Protein AF-A0A7U9N7K0-F1 (afdb_monomer_lite)

Structure (mmCIF, N/CA/C/O backbone):
data_AF-A0A7U9N7K0-F1
#
_entry.id   AF-A0A7U9N7K0-F1
#
loop_
_atom_site.group_PDB
_atom_site.id
_atom_site.type_symbol
_atom_site.label_atom_id
_atom_site.label_alt_id
_atom_site.label_comp_id
_atom_site.label_asym_id
_atom_site.label_entity_id
_atom_site.label_seq_id
_atom_site.pdbx_PDB_ins_code
_atom_site.Cartn_x
_atom_site.Cartn_y
_atom_site.Cartn_z
_atom_site.occupancy
_atom_site.B_iso_or_equiv
_atom_site.auth_seq_id
_atom_site.auth_comp_id
_atom_site.auth_asym_id
_atom_site.auth_atom_id
_atom_site.pdbx_PDB_model_num
ATOM 1 N N . MET A 1 1 ? 28.838 -0.579 -29.257 1.00 39.06 1 MET A N 1
ATOM 2 C CA . MET A 1 1 ? 28.900 -0.980 -27.836 1.00 39.06 1 MET A CA 1
ATOM 3 C C . MET A 1 1 ? 28.343 0.176 -27.035 1.00 39.06 1 MET A C 1
ATOM 5 O O . MET A 1 1 ? 28.852 1.274 -27.176 1.00 39.06 1 MET A O 1
ATOM 9 N N . SER A 1 2 ? 27.221 -0.037 -26.349 1.00 43.69 2 SER A N 1
ATOM 10 C CA . SER A 1 2 ? 26.590 0.980 -25.502 1.00 43.69 2 SER A CA 1
ATOM 11 C C . SER A 1 2 ? 27.450 1.181 -24.252 1.00 43.69 2 SER A C 1
ATOM 13 O O . SER A 1 2 ? 27.851 0.195 -23.630 1.00 43.69 2 SER A O 1
ATOM 15 N N . ASP A 1 3 ? 27.753 2.436 -23.921 1.00 53.91 3 ASP A N 1
ATOM 16 C CA . ASP A 1 3 ? 28.487 2.846 -22.720 1.00 53.91 3 ASP A CA 1
ATOM 17 C C . ASP A 1 3 ? 27.655 2.568 -21.457 1.00 53.91 3 ASP A C 1
ATOM 19 O O . ASP A 1 3 ? 27.047 3.459 -20.862 1.00 53.91 3 ASP A O 1
ATOM 23 N N . TYR A 1 4 ? 27.594 1.302 -21.044 1.00 55.34 4 TYR A N 1
ATOM 24 C CA . TYR A 1 4 ? 26.957 0.905 -19.795 1.00 55.34 4 TYR A CA 1
ATOM 25 C C . TYR A 1 4 ? 27.799 1.389 -18.608 1.00 55.34 4 TYR A C 1
ATOM 27 O O . TYR A 1 4 ? 28.885 0.870 -18.335 1.00 55.34 4 TYR A O 1
ATOM 35 N N . LYS A 1 5 ? 27.296 2.393 -17.884 1.00 57.00 5 LYS A N 1
ATOM 36 C CA . LYS A 1 5 ? 27.887 2.867 -16.630 1.00 57.00 5 LYS A CA 1
ATOM 37 C C . LYS A 1 5 ? 27.145 2.206 -15.459 1.00 57.00 5 LYS A C 1
ATOM 39 O O . LYS A 1 5 ? 25.981 2.539 -15.243 1.00 57.00 5 LYS A O 1
ATOM 44 N N . PRO A 1 6 ? 27.778 1.283 -14.712 1.00 53.66 6 PRO A N 1
ATOM 45 C CA . PRO A 1 6 ? 27.116 0.596 -13.609 1.00 53.66 6 PRO A CA 1
ATOM 46 C C . PRO A 1 6 ? 26.702 1.598 -12.520 1.00 53.66 6 PRO A C 1
ATOM 48 O O . PRO A 1 6 ? 27.487 2.509 -12.218 1.00 53.66 6 PRO A O 1
ATOM 51 N N . PRO A 1 7 ? 25.507 1.444 -11.922 1.00 61.06 7 PRO A N 1
ATOM 52 C CA . PRO A 1 7 ? 25.084 2.264 -10.795 1.00 61.06 7 PRO A CA 1
ATOM 53 C C . PRO A 1 7 ? 26.052 2.138 -9.614 1.00 61.06 7 PRO A C 1
ATOM 55 O O . PRO A 1 7 ? 26.749 1.130 -9.453 1.00 61.06 7 PRO A O 1
ATOM 58 N N . ILE A 1 8 ? 26.106 3.186 -8.795 1.00 62.34 8 ILE A N 1
ATOM 59 C CA . ILE A 1 8 ? 26.990 3.264 -7.633 1.00 62.34 8 ILE A CA 1
ATOM 60 C C . ILE A 1 8 ? 26.124 3.202 -6.374 1.00 62.34 8 ILE A C 1
ATOM 62 O O . ILE A 1 8 ? 25.282 4.073 -6.172 1.00 62.34 8 ILE A O 1
ATOM 66 N N . LEU A 1 9 ? 26.354 2.190 -5.539 1.00 60.84 9 LEU A N 1
ATOM 67 C CA . LEU A 1 9 ? 25.794 2.054 -4.192 1.00 60.84 9 LEU A CA 1
ATOM 68 C C . LEU A 1 9 ? 26.948 2.127 -3.191 1.00 60.84 9 LEU A C 1
ATOM 70 O O . LEU A 1 9 ? 27.932 1.408 -3.359 1.00 60.84 9 LEU A O 1
ATOM 74 N N . ASP A 1 10 ? 26.879 3.024 -2.202 1.00 60.94 10 ASP A N 1
ATOM 75 C CA . ASP A 1 10 ? 27.956 3.258 -1.218 1.00 60.94 10 ASP A CA 1
ATOM 76 C C . ASP A 1 10 ? 29.357 3.415 -1.839 1.00 60.94 10 ASP A C 1
ATOM 78 O O . ASP A 1 10 ? 30.358 2.861 -1.381 1.00 60.94 10 ASP A O 1
ATOM 82 N N . GLY A 1 11 ? 29.446 4.139 -2.958 1.00 62.50 11 GLY A N 1
ATOM 83 C CA . GLY A 1 11 ? 30.714 4.355 -3.665 1.00 62.50 11 GLY A CA 1
ATOM 84 C C . GLY A 1 11 ? 31.255 3.128 -4.416 1.00 62.50 11 GLY A C 1
ATOM 85 O O . GLY A 1 11 ? 32.292 3.230 -5.073 1.00 62.50 11 GLY A O 1
ATOM 86 N N . LYS A 1 12 ? 30.561 1.982 -4.383 1.00 67.44 12 LYS A N 1
ATOM 87 C CA . LYS A 1 12 ? 30.935 0.752 -5.093 1.00 67.44 12 LYS A CA 1
ATOM 88 C C . LYS A 1 12 ? 30.087 0.566 -6.347 1.00 67.44 12 LYS A C 1
ATOM 90 O O . LYS A 1 12 ? 28.884 0.811 -6.351 1.00 67.44 12 LYS A O 1
ATOM 95 N N . ARG A 1 13 ? 30.727 0.115 -7.429 1.00 65.62 13 ARG A N 1
ATOM 96 C CA . ARG A 1 13 ? 30.029 -0.251 -8.669 1.00 65.62 13 ARG A CA 1
ATOM 97 C C . ARG A 1 13 ? 29.234 -1.526 -8.429 1.00 65.62 13 ARG A C 1
ATOM 99 O O . ARG A 1 13 ? 29.822 -2.536 -8.046 1.00 65.62 13 ARG A O 1
ATOM 106 N N . VAL A 1 14 ? 27.938 -1.481 -8.702 1.00 68.62 14 VAL A N 1
ATOM 107 C CA . VAL A 1 14 ? 27.066 -2.654 -8.644 1.00 68.62 14 VAL A CA 1
ATOM 108 C C . VAL A 1 14 ? 26.716 -3.075 -10.065 1.00 68.62 14 VAL A C 1
ATOM 110 O O . VAL A 1 14 ? 26.318 -2.261 -10.898 1.00 68.62 14 VAL A O 1
ATOM 113 N N . LEU A 1 15 ? 26.932 -4.355 -10.359 1.00 71.31 15 LEU A N 1
ATOM 114 C CA . LEU A 1 15 ? 26.483 -4.987 -11.594 1.00 71.31 15 LEU A CA 1
ATOM 115 C C . LEU A 1 15 ? 25.083 -5.548 -11.331 1.00 71.31 15 LEU A C 1
ATOM 117 O O . LEU A 1 15 ? 24.922 -6.371 -10.437 1.00 71.31 15 LEU A O 1
ATOM 121 N N . GLY A 1 16 ? 24.084 -5.086 -12.075 1.00 73.94 16 GLY A N 1
ATOM 122 C CA . GLY A 1 16 ? 22.689 -5.500 -11.920 1.00 73.94 16 GLY A CA 1
ATOM 123 C C . GLY A 1 16 ? 21.776 -4.667 -12.810 1.00 73.94 16 GLY A C 1
ATOM 124 O O . GLY A 1 16 ? 22.211 -3.649 -13.353 1.00 73.94 16 GLY A O 1
ATOM 125 N N . ASN A 1 17 ? 20.526 -5.094 -12.981 1.00 85.94 17 ASN A N 1
ATOM 126 C CA . ASN A 1 17 ? 19.545 -4.303 -13.714 1.00 85.94 17 ASN A CA 1
ATOM 127 C C . ASN A 1 17 ? 19.347 -2.951 -12.989 1.00 85.94 17 ASN A C 1
ATOM 129 O O . ASN A 1 17 ? 19.138 -2.942 -11.774 1.00 85.94 17 ASN A O 1
ATOM 133 N N . PRO A 1 18 ? 19.394 -1.799 -13.688 1.00 87.62 18 PRO A N 1
ATOM 134 C CA . PRO A 1 18 ? 19.161 -0.495 -13.068 1.00 87.62 18 PRO A CA 1
ATOM 135 C C . PRO A 1 18 ? 17.852 -0.397 -12.269 1.00 87.62 18 PRO A C 1
ATOM 137 O O . PRO A 1 18 ? 17.813 0.326 -11.275 1.00 87.62 18 PRO A O 1
ATOM 140 N N . ASN A 1 19 ? 16.803 -1.119 -12.677 1.00 86.06 19 ASN A N 1
ATOM 141 C CA . ASN A 1 19 ? 15.527 -1.145 -11.962 1.00 86.06 19 ASN A CA 1
ATOM 142 C C . ASN A 1 19 ? 15.602 -1.971 -10.672 1.00 86.06 19 ASN A C 1
ATOM 144 O O . ASN A 1 19 ? 15.109 -1.507 -9.655 1.00 86.06 19 ASN A O 1
ATOM 148 N N . GLU A 1 20 ? 16.279 -3.124 -10.673 1.00 86.00 20 GLU A N 1
ATOM 149 C CA . GLU A 1 20 ? 16.497 -3.928 -9.454 1.00 86.00 20 GLU A CA 1
ATOM 150 C C . GLU A 1 20 ? 17.323 -3.148 -8.424 1.00 86.00 20 GLU A C 1
ATOM 152 O O . GLU A 1 20 ? 17.020 -3.135 -7.235 1.00 86.00 20 GLU A O 1
ATOM 157 N N . ILE A 1 21 ? 18.354 -2.433 -8.886 1.00 88.06 21 ILE A N 1
ATOM 158 C CA . ILE A 1 21 ? 19.170 -1.579 -8.016 1.00 88.06 21 ILE A CA 1
ATOM 159 C C . ILE A 1 21 ? 18.317 -0.461 -7.405 1.00 88.06 21 ILE A C 1
ATOM 161 O O . ILE A 1 21 ? 18.444 -0.177 -6.214 1.00 88.06 21 ILE A O 1
ATOM 165 N N . ARG A 1 22 ? 17.434 0.156 -8.199 1.00 90.69 22 ARG A N 1
ATOM 166 C CA . ARG A 1 22 ? 16.510 1.187 -7.715 1.00 90.69 22 ARG A CA 1
ATOM 167 C C . ARG A 1 22 ? 15.469 0.623 -6.751 1.00 90.69 22 ARG A C 1
ATOM 169 O O . ARG A 1 22 ? 15.173 1.278 -5.764 1.00 90.69 22 ARG A O 1
ATOM 176 N N . GLU A 1 23 ? 14.951 -0.577 -6.989 1.00 89.44 23 GLU A N 1
ATOM 177 C CA . GLU A 1 23 ? 14.028 -1.245 -6.067 1.00 89.44 23 GLU A CA 1
ATOM 178 C C . GLU A 1 23 ? 14.664 -1.444 -4.688 1.00 89.44 23 GLU A C 1
ATOM 180 O O . GLU A 1 23 ? 14.060 -1.088 -3.679 1.00 89.44 23 GLU A O 1
ATOM 185 N N . VAL A 1 24 ? 15.918 -1.905 -4.639 1.00 90.06 24 VAL A N 1
ATOM 186 C CA . VAL A 1 24 ? 16.656 -2.057 -3.375 1.00 90.06 24 VAL A CA 1
ATOM 187 C C . VAL A 1 24 ? 16.894 -0.706 -2.689 1.00 90.06 24 VAL A C 1
ATOM 189 O O . VAL A 1 24 ? 16.733 -0.607 -1.473 1.00 90.06 24 VAL A O 1
ATOM 192 N N . GLN A 1 25 ? 17.251 0.341 -3.444 1.00 92.06 25 GLN A N 1
ATOM 193 C CA . GLN A 1 25 ? 17.417 1.700 -2.902 1.00 92.06 25 GLN A CA 1
ATOM 194 C C . GLN A 1 25 ? 16.114 2.232 -2.304 1.00 92.06 25 GLN A C 1
ATOM 196 O O . GLN A 1 25 ? 16.088 2.647 -1.148 1.00 92.06 25 GLN A O 1
ATOM 201 N N . ASN A 1 26 ? 15.027 2.165 -3.069 1.00 94.06 26 ASN A N 1
ATOM 202 C CA . ASN A 1 26 ? 13.717 2.629 -2.638 1.00 94.06 26 ASN A CA 1
ATOM 203 C C . ASN A 1 26 ? 13.226 1.852 -1.408 1.00 94.06 26 ASN A C 1
ATOM 205 O O . ASN A 1 26 ? 12.667 2.451 -0.490 1.00 94.06 26 ASN A O 1
ATOM 209 N N . ALA A 1 27 ? 13.460 0.534 -1.364 1.00 90.62 27 ALA A N 1
ATOM 210 C CA . ALA A 1 27 ? 13.143 -0.295 -0.207 1.00 90.62 27 ALA A CA 1
ATOM 211 C C . ALA A 1 27 ? 13.913 0.155 1.037 1.00 90.62 27 ALA A C 1
ATOM 213 O O . ALA A 1 27 ? 13.308 0.353 2.089 1.00 90.62 27 ALA A O 1
ATOM 214 N N . TYR A 1 28 ? 15.225 0.374 0.915 1.00 91.25 28 TYR A N 1
ATOM 215 C CA . TYR A 1 28 ? 16.050 0.887 2.008 1.00 91.25 28 TYR A CA 1
ATOM 216 C C . TYR A 1 28 ? 15.531 2.236 2.532 1.00 91.25 28 TYR A C 1
ATOM 218 O O . TYR A 1 28 ? 15.327 2.398 3.734 1.00 91.25 28 TYR A O 1
ATOM 226 N N . GLU A 1 29 ? 15.239 3.183 1.638 1.00 92.06 29 GLU A N 1
ATOM 227 C CA . GLU A 1 29 ? 14.700 4.496 2.014 1.00 92.06 29 GLU A CA 1
ATOM 228 C C . GLU A 1 29 ? 13.323 4.395 2.691 1.00 92.06 29 GLU A C 1
ATOM 230 O O . GLU A 1 29 ? 13.042 5.113 3.654 1.00 92.06 29 GLU A O 1
ATOM 235 N N . ALA A 1 30 ? 12.460 3.487 2.230 1.00 90.06 30 ALA A N 1
ATOM 236 C CA . ALA A 1 30 ? 11.160 3.258 2.852 1.00 90.06 30 ALA A CA 1
ATOM 237 C C . ALA A 1 30 ? 11.273 2.651 4.255 1.00 90.06 30 ALA A C 1
ATOM 239 O O . ALA A 1 30 ? 10.500 3.025 5.140 1.00 90.06 30 ALA A O 1
ATOM 240 N N . TYR A 1 31 ? 12.251 1.771 4.490 1.00 88.12 31 TYR A N 1
ATOM 241 C CA . TYR A 1 31 ? 12.530 1.231 5.821 1.00 88.12 31 TYR A CA 1
ATOM 242 C C . TYR A 1 31 ? 12.973 2.303 6.813 1.00 88.12 31 TYR A C 1
ATOM 244 O O . TYR A 1 31 ? 12.487 2.319 7.944 1.00 88.12 31 TYR A O 1
ATOM 252 N N . GLU A 1 32 ? 13.827 3.230 6.382 1.00 92.25 32 GLU A N 1
ATOM 253 C CA . GLU A 1 32 ? 14.252 4.366 7.209 1.00 92.25 32 GLU A CA 1
ATOM 254 C C . GLU A 1 32 ? 13.071 5.284 7.571 1.00 92.25 32 GLU A C 1
ATOM 256 O O . GLU A 1 32 ? 13.007 5.844 8.670 1.00 92.25 32 GLU A O 1
ATOM 261 N N . LEU A 1 33 ? 12.090 5.408 6.671 1.00 90.56 33 LEU A N 1
ATOM 262 C CA . LEU A 1 33 ? 10.878 6.189 6.908 1.00 90.56 33 LEU A CA 1
ATOM 263 C C . LEU A 1 33 ? 9.853 5.458 7.793 1.00 90.56 33 LEU A C 1
ATOM 265 O O . LEU A 1 33 ? 9.039 6.117 8.435 1.00 90.56 33 LEU A O 1
ATOM 269 N N . MET A 1 34 ? 9.889 4.123 7.864 1.00 88.94 34 MET A N 1
ATOM 270 C CA . MET A 1 34 ? 8.845 3.284 8.473 1.00 88.94 34 MET A CA 1
ATOM 271 C C . MET A 1 34 ? 8.479 3.698 9.904 1.00 88.94 34 MET A C 1
ATOM 273 O O . MET A 1 34 ? 7.300 3.778 10.236 1.00 88.94 34 MET A O 1
ATOM 277 N N . MET A 1 35 ? 9.472 4.011 10.743 1.00 89.88 35 MET A N 1
ATOM 278 C CA . MET A 1 35 ? 9.251 4.408 12.144 1.00 89.88 35 MET A CA 1
ATOM 279 C C . MET A 1 35 ? 8.613 5.800 12.298 1.00 89.88 35 MET A C 1
ATOM 281 O O . MET A 1 35 ? 8.190 6.163 13.393 1.00 89.88 35 MET A O 1
ATOM 285 N N . GLN A 1 36 ? 8.564 6.585 11.220 1.00 94.06 36 GLN A N 1
ATOM 286 C CA . GLN A 1 36 ? 7.970 7.924 11.177 1.00 94.06 36 GLN A CA 1
ATOM 287 C C . GLN A 1 36 ? 6.558 7.917 10.577 1.00 94.06 36 GLN A C 1
ATOM 289 O O . GLN A 1 36 ? 5.864 8.931 10.647 1.00 94.06 36 GLN A O 1
ATOM 294 N N . LEU A 1 37 ? 6.144 6.809 9.955 1.00 92.69 37 LEU A N 1
ATOM 295 C CA . LEU A 1 37 ? 4.823 6.662 9.353 1.00 92.69 37 LEU A CA 1
ATOM 296 C C . LEU A 1 37 ? 3.795 6.261 10.406 1.00 92.69 37 LEU A C 1
ATOM 298 O O . LEU A 1 37 ? 4.070 5.461 11.300 1.00 92.69 37 LEU A O 1
ATOM 302 N N . ASN A 1 38 ? 2.573 6.762 10.257 1.00 94.38 38 ASN A N 1
ATOM 303 C CA . ASN A 1 38 ? 1.432 6.238 10.980 1.00 94.38 38 ASN A CA 1
ATOM 304 C C . ASN A 1 38 ? 0.908 4.983 10.254 1.00 94.38 38 ASN A C 1
ATOM 306 O O . ASN A 1 38 ? 0.318 5.108 9.177 1.00 94.38 38 ASN A O 1
ATOM 310 N N . PRO A 1 39 ? 1.030 3.775 10.840 1.00 90.50 39 PRO A N 1
ATOM 311 C CA . PRO A 1 39 ? 0.574 2.539 10.200 1.00 90.50 39 PRO A CA 1
ATOM 312 C C . PRO A 1 39 ? -0.949 2.479 10.012 1.00 90.50 39 PRO A C 1
ATOM 314 O O . PRO A 1 39 ? -1.446 1.605 9.311 1.00 90.50 39 PRO A O 1
ATOM 317 N N . ALA A 1 40 ? -1.699 3.392 10.635 1.00 91.69 40 ALA A N 1
ATOM 318 C CA . ALA A 1 40 ? -3.142 3.513 10.499 1.00 91.69 40 ALA A CA 1
ATOM 319 C C . ALA A 1 40 ? -3.564 4.731 9.651 1.00 91.69 40 ALA A C 1
ATOM 321 O O . ALA A 1 40 ? -4.705 5.176 9.767 1.00 91.69 40 ALA A O 1
ATOM 322 N N . SER A 1 41 ? -2.672 5.278 8.817 1.00 95.94 41 SER A N 1
ATOM 323 C CA . SER A 1 41 ? -2.964 6.371 7.883 1.00 95.94 41 SER A CA 1
ATOM 324 C C . SER A 1 41 ? -2.898 5.899 6.430 1.00 95.94 41 SER A C 1
ATOM 326 O O . SER A 1 41 ? -1.880 5.378 5.974 1.00 95.94 41 SER A O 1
ATOM 328 N N . VAL A 1 42 ? -3.980 6.131 5.681 1.00 97.19 42 VAL A N 1
ATOM 329 C CA . VAL A 1 42 ? -4.020 5.862 4.235 1.00 97.19 42 VAL A CA 1
ATOM 330 C C . VAL A 1 42 ? -3.036 6.765 3.488 1.00 97.19 42 VAL A C 1
ATOM 332 O O . VAL A 1 42 ? -2.359 6.304 2.574 1.00 97.19 42 VAL A O 1
ATOM 335 N N . ASP A 1 43 ? -2.880 8.019 3.908 1.00 97.69 43 ASP A N 1
ATOM 336 C CA . ASP A 1 43 ? -1.928 8.939 3.278 1.00 97.69 43 ASP A CA 1
ATOM 337 C C . ASP A 1 43 ? -0.481 8.462 3.453 1.00 97.69 43 ASP A C 1
ATOM 339 O O . ASP A 1 43 ? 0.316 8.543 2.517 1.00 97.69 43 ASP A O 1
ATOM 343 N N . ASP A 1 44 ? -0.144 7.907 4.621 1.00 96.75 44 ASP A N 1
ATOM 344 C CA . ASP A 1 44 ? 1.190 7.350 4.860 1.00 96.75 44 ASP A CA 1
ATOM 345 C C . ASP A 1 44 ? 1.409 6.030 4.113 1.00 96.75 44 ASP A C 1
ATOM 347 O O . ASP A 1 44 ? 2.518 5.784 3.637 1.00 96.75 44 ASP A O 1
ATOM 351 N N . LEU A 1 45 ? 0.361 5.222 3.915 1.00 96.25 45 LEU A N 1
ATOM 352 C CA . LEU A 1 45 ? 0.403 4.073 3.007 1.00 96.25 45 LEU A CA 1
ATOM 353 C C . LEU A 1 45 ? 0.718 4.520 1.570 1.00 96.25 45 LEU A C 1
ATOM 355 O O . LEU A 1 45 ? 1.613 3.967 0.928 1.00 96.25 45 LEU A O 1
ATOM 359 N N . LEU A 1 46 ? 0.017 5.538 1.060 1.00 97.12 46 LEU A N 1
ATOM 360 C CA . LEU A 1 46 ? 0.270 6.084 -0.275 1.00 97.12 46 LEU A CA 1
ATOM 361 C C . LEU A 1 46 ? 1.675 6.691 -0.370 1.00 97.12 46 LEU A C 1
ATOM 363 O O . LEU A 1 46 ? 2.368 6.493 -1.367 1.00 97.12 46 LEU A O 1
ATOM 367 N N . LYS A 1 47 ? 2.143 7.379 0.675 1.00 96.62 47 LYS A N 1
ATOM 368 C CA . LYS A 1 47 ? 3.502 7.927 0.755 1.00 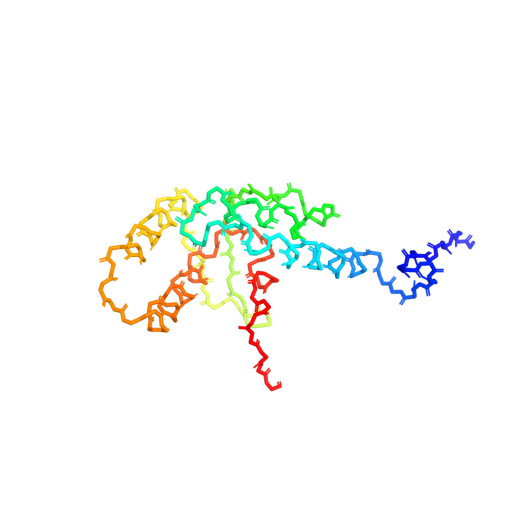96.62 47 LYS A CA 1
ATOM 369 C C . LYS A 1 47 ? 4.566 6.827 0.719 1.00 96.62 47 LYS A C 1
ATOM 371 O O . LYS A 1 47 ? 5.535 6.962 -0.028 1.00 96.62 47 LYS A O 1
ATOM 376 N N . ALA A 1 48 ? 4.374 5.741 1.468 1.00 95.06 48 ALA A N 1
ATOM 377 C CA . ALA A 1 48 ? 5.260 4.581 1.442 1.00 95.06 48 ALA A CA 1
ATOM 378 C C . ALA A 1 48 ? 5.289 3.944 0.049 1.00 95.06 48 ALA A C 1
ATOM 380 O O . ALA A 1 48 ? 6.363 3.757 -0.517 1.00 95.06 48 ALA A O 1
ATOM 381 N N . HIS A 1 49 ? 4.122 3.705 -0.556 1.00 96.19 49 HIS A N 1
ATOM 382 C CA . HIS A 1 49 ? 4.032 3.167 -1.913 1.00 96.19 49 HIS A CA 1
ATOM 383 C C . HIS A 1 49 ? 4.718 4.074 -2.948 1.00 96.19 49 HIS A C 1
ATOM 385 O O . HIS A 1 49 ? 5.432 3.596 -3.830 1.00 96.19 49 HIS A O 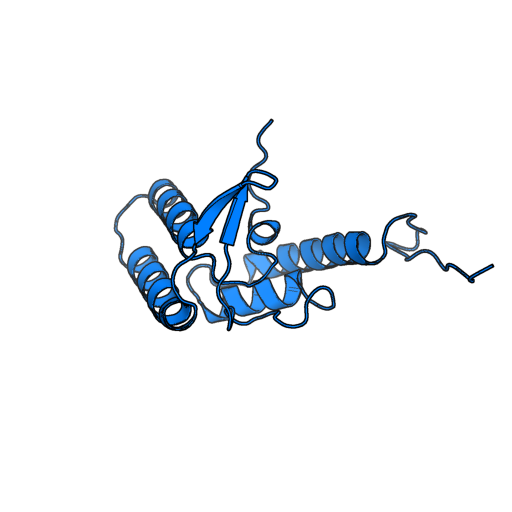1
ATOM 391 N N . LYS A 1 50 ? 4.549 5.397 -2.826 1.00 96.06 50 LYS A N 1
ATOM 392 C CA . LYS A 1 50 ? 5.216 6.382 -3.686 1.00 96.06 50 LYS A CA 1
ATOM 393 C C . LYS A 1 50 ? 6.732 6.246 -3.634 1.00 96.06 50 LYS A C 1
ATOM 395 O O . LYS A 1 50 ? 7.369 6.265 -4.682 1.00 96.06 50 LYS A O 1
ATOM 400 N N . LEU A 1 51 ? 7.286 6.141 -2.428 1.00 95.50 51 LEU A N 1
ATOM 401 C CA . LEU A 1 51 ? 8.722 6.015 -2.211 1.00 95.50 51 LEU A CA 1
ATOM 402 C C . LEU A 1 51 ? 9.238 4.684 -2.764 1.00 95.50 51 LEU A C 1
ATOM 404 O O . LEU A 1 51 ? 10.132 4.689 -3.604 1.00 95.50 51 LEU A O 1
ATOM 408 N N . MET A 1 52 ? 8.593 3.576 -2.387 1.00 93.94 52 MET A N 1
ATOM 409 C CA . MET A 1 52 ? 8.927 2.224 -2.847 1.00 93.94 52 MET A CA 1
ATOM 410 C C . MET A 1 52 ? 8.983 2.123 -4.375 1.00 93.94 52 MET A C 1
ATOM 412 O O . MET A 1 52 ? 9.911 1.542 -4.932 1.00 93.94 52 MET A O 1
ATOM 416 N N . MET A 1 53 ? 8.009 2.712 -5.067 1.00 94.75 53 MET A N 1
ATOM 417 C CA . MET A 1 53 ? 7.849 2.573 -6.517 1.00 94.75 53 MET A CA 1
ATOM 418 C C . MET A 1 53 ? 8.366 3.780 -7.319 1.00 94.75 53 MET A C 1
ATOM 420 O O . MET A 1 53 ? 8.146 3.883 -8.533 1.00 94.75 53 MET A O 1
ATOM 424 N N . SER A 1 54 ? 9.063 4.707 -6.656 1.00 95.25 54 SER A N 1
ATOM 425 C CA . SER A 1 54 ? 9.603 5.922 -7.266 1.00 95.25 54 SER A CA 1
ATOM 426 C C . SER A 1 54 ? 10.569 5.581 -8.401 1.00 95.25 54 SER A C 1
ATOM 428 O O . SER A 1 54 ? 11.533 4.841 -8.216 1.00 95.25 54 SER A O 1
ATOM 430 N N . GLY A 1 55 ? 10.311 6.101 -9.603 1.00 93.44 55 GLY A N 1
ATOM 431 C CA . GLY A 1 55 ? 11.148 5.841 -10.781 1.00 93.44 55 GLY A CA 1
ATOM 432 C C . GLY A 1 55 ? 11.132 4.390 -11.285 1.00 93.44 55 GLY A C 1
ATOM 433 O O . GLY A 1 55 ? 11.988 4.044 -12.103 1.00 93.44 55 GLY A O 1
ATOM 434 N N . LEU A 1 56 ? 10.197 3.563 -10.799 1.00 92.56 56 LEU A N 1
ATOM 435 C CA . LEU A 1 56 ? 9.938 2.200 -11.277 1.00 92.56 56 LEU A CA 1
ATOM 436 C C . LEU A 1 56 ? 8.632 2.140 -12.068 1.00 92.56 56 LEU A C 1
ATOM 438 O O . LEU A 1 56 ? 8.625 1.637 -13.187 1.00 92.56 56 LEU A O 1
ATOM 442 N N . VAL A 1 57 ? 7.557 2.729 -11.529 1.00 90.94 57 VAL A N 1
ATOM 443 C CA . VAL A 1 57 ? 6.227 2.700 -12.160 1.00 90.94 57 VAL A CA 1
ATOM 444 C C . VAL A 1 57 ? 5.600 4.100 -12.229 1.00 90.94 57 VAL A C 1
ATOM 446 O O . VAL A 1 57 ? 5.821 4.919 -11.327 1.00 90.94 57 VAL A O 1
ATOM 449 N N . PRO A 1 58 ? 4.794 4.411 -13.265 1.00 90.81 58 PRO A N 1
ATOM 450 C CA . PRO A 1 58 ? 4.116 5.706 -13.375 1.00 90.81 58 PRO A CA 1
ATOM 451 C C . PRO A 1 58 ? 2.996 5.899 -12.342 1.00 90.81 58 PRO A C 1
ATOM 453 O O . PRO A 1 58 ? 2.731 7.022 -11.907 1.00 90.81 58 PRO A O 1
ATOM 456 N N . GLU A 1 59 ? 2.316 4.816 -11.953 1.00 91.38 59 GLU A N 1
ATOM 457 C CA . GLU A 1 59 ? 1.190 4.843 -11.013 1.00 91.38 59 GLU A CA 1
ATOM 458 C C . GLU A 1 59 ? 1.632 4.640 -9.550 1.00 91.38 59 GLU A C 1
ATOM 460 O O . GLU A 1 59 ? 1.030 3.897 -8.785 1.00 91.38 59 GLU A O 1
ATOM 465 N N . ASN A 1 60 ? 2.712 5.310 -9.143 1.00 93.94 60 ASN A N 1
ATOM 466 C CA . ASN A 1 60 ? 3.179 5.282 -7.758 1.00 93.94 60 ASN A CA 1
ATOM 467 C C . ASN A 1 60 ? 2.381 6.260 -6.873 1.00 93.94 60 ASN A C 1
ATOM 469 O O . ASN A 1 60 ? 1.871 7.283 -7.337 1.00 93.94 60 ASN A O 1
ATOM 473 N N . GLY A 1 61 ? 2.259 5.938 -5.584 1.00 96.38 61 GLY A N 1
ATOM 474 C CA . GLY A 1 61 ? 1.636 6.820 -4.591 1.00 96.38 61 GLY A CA 1
ATOM 475 C C . GLY A 1 61 ? 0.132 7.071 -4.718 1.00 96.38 61 GLY A C 1
ATOM 476 O O . GLY A 1 61 ? -0.364 8.043 -4.157 1.00 96.38 61 GLY A O 1
ATOM 477 N N . LYS A 1 62 ? -0.592 6.237 -5.463 1.00 97.12 62 LYS A N 1
ATOM 478 C CA . LYS A 1 62 ? -2.044 6.330 -5.655 1.00 97.12 62 LYS A CA 1
ATOM 479 C C . LYS A 1 62 ? -2.629 4.947 -5.879 1.00 97.12 62 LYS A C 1
ATOM 481 O O . LYS A 1 62 ? -1.910 4.056 -6.322 1.00 97.12 62 LYS A O 1
ATOM 486 N N . PHE A 1 63 ? -3.915 4.789 -5.591 1.00 97.06 63 PHE A N 1
ATOM 487 C CA . PHE A 1 63 ? -4.639 3.568 -5.926 1.00 97.06 63 PHE A CA 1
ATOM 488 C C . PHE A 1 63 ? -4.722 3.371 -7.436 1.00 97.06 63 PHE A C 1
ATOM 490 O O . PHE A 1 63 ? -4.723 4.343 -8.197 1.00 97.06 63 PHE A O 1
ATOM 497 N N . ARG A 1 64 ? -4.796 2.106 -7.851 1.00 95.50 64 ARG A N 1
ATOM 498 C CA . ARG A 1 64 ? -4.915 1.740 -9.260 1.00 95.50 64 ARG A CA 1
ATOM 499 C C . ARG A 1 64 ? -6.183 2.313 -9.877 1.00 95.50 64 ARG A C 1
ATOM 501 O O . ARG A 1 64 ? -7.256 2.271 -9.280 1.00 95.50 64 ARG A O 1
ATOM 508 N N . SER A 1 65 ? -6.057 2.784 -11.107 1.00 93.81 65 SER A N 1
ATOM 509 C CA . SER A 1 65 ? -7.178 3.259 -11.925 1.00 93.81 65 SER A CA 1
ATOM 510 C C . SER A 1 65 ? -7.815 2.161 -12.787 1.00 93.81 65 SER A C 1
ATOM 512 O O . SER A 1 65 ? -8.922 2.341 -13.292 1.00 93.81 65 SER A O 1
ATOM 514 N N . GLY A 1 66 ? -7.138 1.018 -12.945 1.00 91.69 66 GLY A N 1
ATOM 515 C CA . GLY A 1 66 ? -7.571 -0.111 -13.773 1.00 91.69 66 GLY A CA 1
ATOM 516 C C . GLY A 1 66 ? -7.830 -1.404 -12.995 1.00 91.69 66 GLY A C 1
ATOM 517 O O . GLY A 1 66 ? -7.491 -1.543 -11.816 1.00 91.69 66 GLY A O 1
ATOM 518 N N . GLY A 1 67 ? -8.451 -2.374 -13.669 1.00 88.44 67 GLY A N 1
ATOM 519 C CA . GLY A 1 67 ? -8.588 -3.738 -13.154 1.00 88.44 67 GLY A CA 1
ATOM 520 C C . GLY A 1 67 ? -7.244 -4.468 -13.131 1.00 88.44 67 GLY A C 1
ATOM 521 O O . GLY A 1 67 ? -6.420 -4.272 -14.020 1.00 88.44 67 GLY A O 1
ATOM 522 N N . VAL A 1 68 ? -7.043 -5.323 -12.128 1.00 85.44 68 VAL A N 1
ATOM 523 C CA . VAL A 1 68 ? -5.862 -6.188 -11.996 1.00 85.44 68 VAL A CA 1
ATOM 524 C C . VAL A 1 68 ? -6.335 -7.627 -11.803 1.00 85.44 68 VAL A C 1
ATOM 526 O O . VAL A 1 68 ? -7.291 -7.877 -11.064 1.00 85.44 68 VAL A O 1
ATOM 529 N N . GLY A 1 69 ? -5.700 -8.560 -12.511 1.00 82.00 69 GLY A N 1
ATOM 530 C CA . GLY A 1 69 ? -5.895 -9.997 -12.329 1.00 82.00 69 GLY A CA 1
ATOM 531 C C . GLY A 1 69 ? -4.803 -10.574 -11.434 1.00 82.00 69 GLY A C 1
ATOM 532 O O . GLY A 1 69 ? -3.649 -10.164 -11.535 1.00 82.00 69 GLY A O 1
ATOM 533 N N . ILE A 1 70 ? -5.169 -11.521 -10.574 1.00 76.31 70 ILE A N 1
ATOM 534 C CA . ILE A 1 70 ? -4.236 -12.287 -9.749 1.00 76.31 70 ILE A CA 1
ATOM 535 C C . ILE A 1 70 ? -3.964 -13.609 -10.470 1.00 76.31 70 ILE A C 1
ATOM 537 O O . ILE A 1 70 ? -4.904 -14.343 -10.793 1.00 76.31 70 ILE A O 1
ATOM 541 N N . PHE A 1 71 ? -2.690 -13.911 -10.71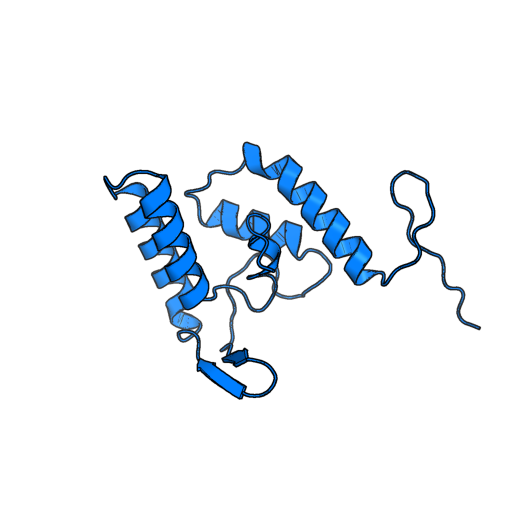9 1.00 77.12 71 PHE A N 1
ATOM 542 C CA . PHE A 1 71 ? -2.260 -15.061 -11.517 1.00 77.12 71 PHE A CA 1
ATOM 543 C C . PHE A 1 71 ? -1.386 -16.032 -10.715 1.00 77.12 71 PHE A C 1
ATOM 545 O O . PHE A 1 71 ? -0.588 -15.607 -9.881 1.00 77.12 71 PHE A O 1
ATOM 552 N N . ASP A 1 72 ? -1.502 -17.323 -11.027 1.00 74.25 72 ASP A N 1
ATOM 553 C CA . ASP A 1 72 ? -0.526 -18.363 -10.683 1.00 74.25 72 ASP A CA 1
ATOM 554 C C . ASP A 1 72 ? 0.140 -18.836 -11.983 1.00 74.25 72 ASP A C 1
ATOM 556 O O . ASP A 1 72 ? -0.462 -19.540 -12.802 1.00 74.25 72 ASP A O 1
ATOM 560 N N . GLY A 1 73 ? 1.351 -18.338 -12.241 1.00 79.69 73 GLY A N 1
ATOM 561 C CA . GLY A 1 73 ? 1.990 -18.456 -13.551 1.00 79.69 73 GLY A CA 1
ATOM 562 C C . GLY A 1 73 ? 1.162 -17.770 -14.643 1.00 79.69 73 GLY A C 1
ATOM 563 O O . GLY A 1 73 ? 0.979 -16.556 -14.622 1.00 79.69 73 GLY A O 1
ATOM 564 N N . GLU A 1 74 ? 0.662 -18.550 -15.602 1.00 81.62 74 GLU A N 1
ATOM 565 C CA . GLU A 1 74 ? -0.190 -18.058 -16.698 1.00 81.62 74 GLU A CA 1
ATOM 566 C C . GLU A 1 74 ? -1.697 -18.183 -16.399 1.00 81.62 74 GLU A C 1
ATOM 568 O O . GLU A 1 74 ? -2.531 -17.731 -17.185 1.00 81.62 74 GLU A O 1
ATOM 573 N N . VAL A 1 75 ? -2.075 -18.798 -15.273 1.00 81.38 75 VAL A N 1
ATOM 574 C CA . VAL A 1 75 ? -3.478 -19.061 -14.935 1.00 81.38 75 VAL A CA 1
ATOM 575 C C . VAL A 1 75 ? -4.060 -17.881 -14.167 1.00 81.38 75 VAL A C 1
ATOM 577 O O . VAL A 1 75 ? -3.590 -17.554 -13.079 1.00 81.38 75 VAL A O 1
ATOM 580 N N . LEU A 1 76 ? -5.121 -17.269 -14.702 1.00 81.12 76 LEU A N 1
ATOM 581 C CA . LEU A 1 76 ? -5.912 -16.281 -13.967 1.00 81.12 76 LEU A CA 1
ATOM 582 C C . LEU A 1 76 ? -6.683 -16.988 -12.848 1.00 81.12 76 LEU A C 1
ATOM 584 O O . LEU A 1 76 ? -7.595 -17.768 -13.122 1.00 81.12 76 LEU A O 1
ATOM 588 N N . ILE A 1 77 ? -6.338 -16.692 -11.597 1.00 82.62 77 ILE A N 1
ATOM 589 C CA . ILE A 1 77 ? -7.015 -17.258 -10.428 1.00 82.62 77 ILE A CA 1
ATOM 590 C C . ILE A 1 77 ? -8.309 -16.494 -10.166 1.00 82.62 77 ILE A C 1
ATOM 592 O O . ILE A 1 77 ? -9.380 -17.091 -10.080 1.00 82.62 77 ILE A O 1
ATOM 596 N N . HIS A 1 78 ? -8.223 -15.167 -10.066 1.00 81.19 78 HIS A N 1
ATOM 597 C CA . HIS A 1 78 ? -9.389 -14.298 -9.950 1.00 81.19 78 HIS A CA 1
ATOM 598 C C . HIS A 1 78 ? -9.055 -12.851 -10.324 1.00 81.19 78 HIS A C 1
ATOM 600 O O . HIS A 1 78 ? -7.893 -12.459 -10.432 1.00 81.19 78 HIS A O 1
ATOM 606 N N . MET A 1 79 ? -10.099 -12.043 -10.502 1.00 85.88 79 MET A N 1
ATOM 607 C CA . MET A 1 79 ? -9.970 -10.592 -10.614 1.00 85.88 79 MET A CA 1
ATOM 608 C C . MET A 1 79 ? -9.973 -9.961 -9.221 1.00 85.88 79 MET A C 1
ATOM 610 O O . MET A 1 79 ? -10.720 -10.399 -8.342 1.00 85.88 79 MET A O 1
ATOM 614 N N . ALA A 1 80 ? -9.166 -8.919 -9.030 1.00 89.38 80 ALA A N 1
ATOM 615 C CA . ALA A 1 80 ? -9.307 -8.035 -7.881 1.00 89.38 80 ALA A CA 1
ATOM 616 C C . ALA A 1 80 ? -10.637 -7.254 -7.977 1.00 89.38 80 ALA A C 1
ATOM 618 O O . ALA A 1 80 ? -11.195 -7.127 -9.076 1.00 89.38 80 ALA A O 1
ATOM 619 N N . PRO A 1 81 ? -11.141 -6.683 -6.867 1.00 91.31 81 PRO A N 1
ATOM 620 C CA . PRO A 1 81 ? -12.311 -5.808 -6.900 1.00 91.31 81 PRO A CA 1
ATOM 621 C C . PRO A 1 81 ? -12.185 -4.687 -7.953 1.00 91.31 81 PRO A C 1
ATOM 623 O O . PRO A 1 81 ? -11.071 -4.245 -8.258 1.00 91.31 81 PRO A O 1
ATOM 626 N N . PRO A 1 82 ? -13.289 -4.180 -8.526 1.00 94.75 82 PRO A N 1
ATOM 627 C CA . PRO A 1 82 ? -13.240 -3.031 -9.429 1.00 94.75 82 PRO A CA 1
ATOM 628 C C . PRO A 1 82 ? -12.483 -1.842 -8.821 1.00 94.75 82 PRO A C 1
ATOM 630 O O . PRO A 1 82 ? -12.613 -1.548 -7.634 1.00 94.75 82 PRO A O 1
ATOM 633 N N . ALA A 1 83 ? -11.677 -1.161 -9.641 1.00 95.06 83 ALA A N 1
ATOM 634 C CA . ALA A 1 83 ? -10.800 -0.072 -9.196 1.00 95.06 83 ALA A CA 1
ATOM 635 C C . ALA A 1 83 ? -11.557 1.064 -8.486 1.00 95.06 83 ALA A C 1
ATOM 637 O O . ALA A 1 83 ? -11.054 1.640 -7.526 1.00 95.06 83 ALA A O 1
ATOM 638 N N . GLU A 1 84 ? -12.788 1.343 -8.920 1.00 97.00 84 GLU A N 1
ATOM 639 C CA . GLU A 1 84 ? -13.653 2.377 -8.343 1.00 97.00 84 GLU A CA 1
ATOM 640 C C . GLU A 1 84 ? -14.011 2.137 -6.867 1.00 97.00 84 GLU A C 1
ATOM 642 O O . GLU A 1 84 ? -14.230 3.101 -6.137 1.00 97.00 84 GLU A O 1
ATOM 647 N N . PHE A 1 85 ? -13.997 0.881 -6.406 1.00 97.31 85 PHE A N 1
ATOM 648 C CA . PHE A 1 85 ? -14.292 0.526 -5.013 1.00 97.31 85 PHE A CA 1
ATOM 649 C C . PHE A 1 85 ? -13.044 0.437 -4.126 1.00 97.31 85 PHE A C 1
ATOM 651 O O . PHE A 1 85 ? -13.161 0.386 -2.902 1.00 97.31 85 PHE A O 1
ATOM 658 N N . VAL A 1 86 ? -11.838 0.448 -4.707 1.00 97.38 86 VAL A N 1
ATOM 659 C CA . VAL A 1 86 ? -10.577 0.334 -3.952 1.00 97.38 86 VAL A CA 1
ATOM 660 C C . VAL A 1 86 ? -10.447 1.400 -2.857 1.00 97.38 86 VAL A C 1
ATOM 662 O O . VAL A 1 86 ? -10.135 1.015 -1.727 1.00 97.38 86 VAL A O 1
ATOM 665 N N . PRO A 1 87 ? -10.701 2.703 -3.113 1.00 98.00 87 PRO A N 1
ATOM 666 C CA . PRO A 1 87 ? -10.576 3.717 -2.069 1.00 98.00 87 PRO A CA 1
ATOM 667 C C . PRO A 1 87 ? -11.493 3.431 -0.876 1.00 98.00 87 PRO A C 1
ATOM 669 O O . PRO A 1 87 ? -11.045 3.468 0.268 1.00 98.00 87 PRO A O 1
ATOM 672 N N . GLU A 1 88 ? -12.757 3.090 -1.138 1.00 98.31 88 GLU A N 1
ATOM 673 C CA . GLU A 1 88 ? -13.734 2.778 -0.094 1.00 98.31 88 GLU A CA 1
ATOM 674 C C . GLU A 1 88 ? -13.307 1.550 0.721 1.00 98.31 88 GLU A C 1
ATOM 676 O O . GLU A 1 88 ? -13.284 1.602 1.950 1.00 98.31 88 GLU A O 1
ATOM 681 N N . HIS A 1 89 ? -12.906 0.462 0.059 1.00 98.25 89 HIS A N 1
ATOM 682 C CA . HIS A 1 89 ? -12.471 -0.756 0.740 1.00 98.25 89 HIS A CA 1
ATOM 683 C C . HIS A 1 89 ? -11.236 -0.532 1.617 1.00 98.25 89 HIS A C 1
ATOM 685 O O . HIS A 1 89 ? -11.208 -1.002 2.754 1.00 98.25 89 HIS A O 1
ATOM 691 N N . ILE A 1 90 ? -10.244 0.229 1.141 1.00 98.12 90 ILE A N 1
ATOM 692 C CA . ILE A 1 90 ? -9.060 0.556 1.944 1.00 98.12 90 ILE A CA 1
ATOM 693 C C . ILE A 1 90 ? -9.436 1.433 3.140 1.00 98.12 90 ILE A C 1
ATOM 695 O O . ILE A 1 90 ? -9.018 1.138 4.258 1.00 98.12 90 ILE A O 1
ATOM 699 N N . HIS A 1 91 ? -10.264 2.463 2.960 1.00 98.38 91 HIS A N 1
ATOM 700 C CA . HIS A 1 91 ? -10.709 3.288 4.086 1.00 98.38 91 HIS A CA 1
ATOM 701 C C . HIS A 1 91 ? -11.489 2.478 5.130 1.00 98.38 91 HIS A C 1
ATOM 703 O O . HIS A 1 91 ? -11.227 2.619 6.327 1.00 98.38 91 HIS A O 1
ATOM 709 N N . ASN A 1 92 ? -12.379 1.584 4.695 1.00 98.44 92 ASN A N 1
ATOM 710 C CA . ASN A 1 92 ? -13.128 0.701 5.587 1.00 98.44 92 ASN A CA 1
ATOM 711 C C . ASN A 1 92 ? -12.206 -0.275 6.335 1.00 98.44 92 ASN A C 1
ATOM 713 O O . ASN A 1 92 ? -12.369 -0.467 7.541 1.00 98.44 92 ASN A O 1
ATOM 717 N N . LEU A 1 93 ? -11.199 -0.841 5.661 1.00 98.25 93 LEU A N 1
ATOM 718 C CA . LEU A 1 93 ? -10.214 -1.729 6.282 1.00 98.25 93 LEU A CA 1
ATOM 719 C C . LEU A 1 93 ? -9.389 -1.008 7.361 1.00 98.25 93 LEU A C 1
ATOM 721 O O . LEU A 1 93 ? -9.186 -1.541 8.454 1.00 98.25 93 LEU A O 1
ATOM 725 N N . PHE A 1 94 ? -8.946 0.222 7.088 1.00 97.88 94 PHE A N 1
ATOM 726 C CA . PHE A 1 94 ? -8.226 1.043 8.065 1.00 97.88 94 PHE A CA 1
ATOM 727 C C . PHE A 1 94 ? -9.115 1.429 9.254 1.00 97.88 94 PHE A C 1
ATOM 729 O O . PHE A 1 94 ? -8.669 1.343 10.400 1.00 97.88 94 PHE A O 1
ATOM 736 N N . ALA A 1 95 ? -10.375 1.797 9.005 1.00 98.00 95 ALA A N 1
ATOM 737 C CA . ALA A 1 95 ? -11.338 2.091 10.063 1.00 98.00 95 ALA A CA 1
ATOM 738 C C . ALA A 1 95 ? -11.567 0.868 10.967 1.00 98.00 95 ALA A C 1
ATOM 740 O O . ALA A 1 95 ? -11.493 0.981 12.192 1.00 98.00 95 ALA A O 1
ATOM 741 N N . TRP A 1 96 ? -11.747 -0.316 10.374 1.00 98.06 96 TRP A N 1
ATOM 742 C CA . TRP A 1 96 ? -11.841 -1.575 11.111 1.00 98.06 96 TRP A CA 1
ATOM 743 C C . TRP A 1 96 ? -10.582 -1.843 11.945 1.00 98.06 96 TRP A C 1
ATOM 745 O O . TRP A 1 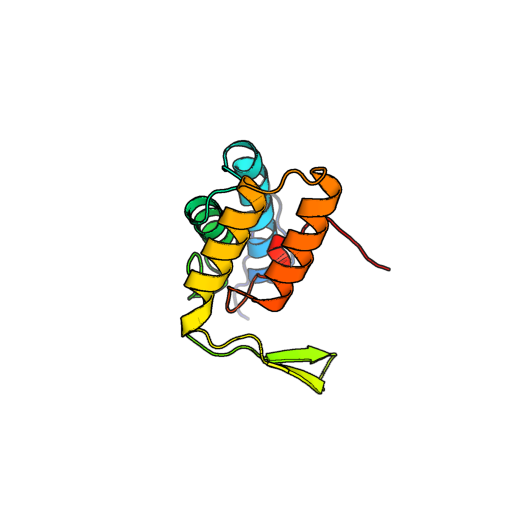96 ? -10.685 -2.137 13.135 1.00 98.06 96 TRP A O 1
ATOM 755 N N . TYR A 1 97 ? -9.385 -1.688 11.370 1.00 96.25 97 TYR A N 1
ATOM 756 C CA . TYR A 1 97 ? -8.123 -1.943 12.075 1.00 96.25 97 TYR A CA 1
ATOM 757 C C . TYR A 1 97 ? -7.928 -1.040 13.306 1.00 96.25 97 TYR A C 1
ATOM 759 O O . TYR A 1 97 ? -7.346 -1.469 14.312 1.00 96.25 97 TYR A O 1
ATOM 767 N N . GLN A 1 98 ? -8.400 0.208 13.230 1.00 95.81 98 GLN A N 1
ATOM 768 C CA . GLN A 1 98 ? -8.353 1.175 14.329 1.00 95.81 98 GLN A CA 1
ATOM 769 C C . GLN A 1 98 ? -9.381 0.877 15.430 1.00 95.81 98 GLN A C 1
ATOM 771 O O . GLN A 1 98 ? -9.079 1.086 16.601 1.00 95.81 98 GLN A O 1
ATOM 776 N N . GLN A 1 99 ? -10.572 0.395 15.065 1.00 97.25 99 GLN A N 1
ATOM 777 C CA . GLN A 1 99 ? -11.680 0.147 15.999 1.00 97.25 99 GLN A CA 1
ATOM 778 C C . GLN A 1 99 ? -11.670 -1.265 16.599 1.00 97.25 99 GLN A C 1
ATOM 780 O O . GLN A 1 99 ? -12.290 -1.501 17.631 1.00 97.25 99 GLN A O 1
ATOM 785 N N . SER A 1 100 ? -10.991 -2.214 15.954 1.00 96.81 100 SER A N 1
ATOM 786 C CA . SER A 1 100 ? -10.958 -3.611 16.377 1.00 96.81 100 SER A CA 1
ATOM 787 C C . SER A 1 100 ? -10.240 -3.789 17.717 1.00 96.81 100 SER A C 1
ATOM 789 O O . SER A 1 100 ? -9.077 -3.411 17.872 1.00 96.81 100 SER A O 1
ATOM 791 N N . GLU A 1 101 ? -10.917 -4.452 18.656 1.00 97.31 101 GLU A N 1
ATOM 792 C CA . GLU A 1 101 ? -10.375 -4.846 19.966 1.00 97.31 101 GLU A CA 1
ATOM 793 C C . GLU A 1 101 ? -9.537 -6.138 19.905 1.00 97.31 101 GLU A C 1
ATOM 795 O O . GLU A 1 101 ? -9.030 -6.616 20.921 1.00 97.31 101 GLU A O 1
ATOM 800 N N . LEU A 1 102 ? -9.378 -6.730 18.714 1.00 97.19 102 LEU A N 1
ATOM 801 C CA . LEU A 1 102 ? -8.556 -7.922 18.531 1.00 97.19 102 LEU A CA 1
ATOM 802 C C . LEU A 1 102 ? -7.084 -7.638 18.844 1.00 97.19 102 LEU A C 1
ATOM 804 O O . LEU A 1 102 ? -6.556 -6.548 18.610 1.00 97.19 102 LEU A O 1
ATOM 808 N N . HIS A 1 103 ? -6.386 -8.678 19.304 1.00 97.31 103 HIS A N 1
ATOM 809 C CA . HIS A 1 103 ? -4.951 -8.607 19.558 1.00 97.31 103 HIS A CA 1
ATOM 810 C C . HIS A 1 103 ? -4.191 -8.123 18.303 1.00 97.31 103 HIS A C 1
ATOM 812 O O . HIS A 1 103 ? -4.477 -8.634 17.213 1.00 97.31 103 HIS A O 1
ATOM 818 N N . PRO A 1 104 ? -3.189 -7.221 18.422 1.00 93.75 104 PRO A N 1
ATOM 819 C CA . PRO A 1 104 ? -2.450 -6.658 17.288 1.00 93.75 104 PRO A CA 1
ATOM 820 C C . PRO A 1 104 ? -1.992 -7.689 16.254 1.00 93.75 104 PRO A C 1
ATOM 822 O O . PRO A 1 104 ? -2.211 -7.498 15.067 1.00 93.75 104 PRO A O 1
ATOM 825 N N . LEU A 1 105 ? -1.451 -8.827 16.697 1.00 95.44 105 LEU A N 1
ATOM 826 C CA . LEU A 1 105 ? -1.025 -9.905 15.793 1.00 95.44 105 LEU A CA 1
ATOM 827 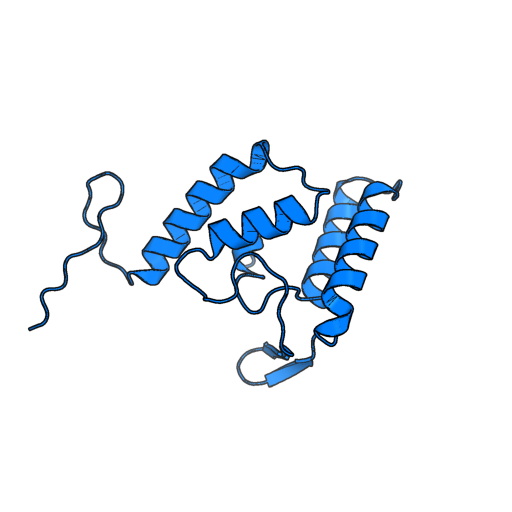C C . LEU A 1 105 ? -2.167 -10.472 14.934 1.00 95.44 105 LEU A C 1
ATOM 829 O O . LEU A 1 105 ? -1.968 -10.733 13.751 1.00 95.44 105 LEU A O 1
ATOM 833 N N . ILE A 1 106 ? -3.360 -10.644 15.511 1.00 96.44 106 ILE A N 1
ATOM 834 C CA . ILE A 1 106 ? -4.524 -11.184 14.798 1.00 96.44 106 ILE A CA 1
ATOM 835 C C . ILE A 1 106 ? -5.025 -10.149 13.797 1.00 96.44 106 ILE A C 1
ATOM 837 O O . ILE A 1 106 ? -5.218 -10.471 12.626 1.00 96.44 106 ILE A O 1
ATOM 841 N N . LYS A 1 107 ? -5.196 -8.893 14.227 1.00 95.06 107 LYS A N 1
ATOM 842 C CA . LYS A 1 107 ? -5.669 -7.854 13.312 1.00 95.06 107 LYS A CA 1
ATOM 843 C C . LYS A 1 107 ? -4.669 -7.532 12.204 1.00 95.06 107 LYS A C 1
ATOM 845 O O . LYS A 1 107 ? -5.107 -7.229 11.104 1.00 95.06 107 LYS A O 1
ATOM 850 N N . SER A 1 108 ? -3.362 -7.670 12.441 1.00 93.44 108 SER A N 1
ATOM 851 C CA . SER A 1 108 ? -2.351 -7.568 11.382 1.00 93.44 108 SER A CA 1
ATOM 852 C C . SER A 1 108 ? -2.484 -8.686 10.348 1.00 93.44 108 SER A C 1
ATOM 854 O O . SER A 1 108 ? -2.357 -8.416 9.159 1.00 93.44 108 SER A O 1
ATOM 856 N N . ALA A 1 109 ? -2.778 -9.921 10.768 1.00 95.69 109 ALA A N 1
ATOM 857 C CA . ALA A 1 109 ? -2.995 -11.034 9.842 1.00 95.69 109 ALA A CA 1
ATOM 858 C C . ALA A 1 109 ? -4.258 -10.838 8.988 1.00 95.69 109 ALA A C 1
ATOM 860 O O . ALA A 1 109 ? -4.214 -11.024 7.774 1.00 95.69 109 ALA A O 1
ATOM 861 N N . VAL A 1 110 ? -5.362 -10.404 9.606 1.00 96.75 110 VAL A N 1
ATOM 862 C CA . VAL A 1 110 ? -6.603 -10.078 8.883 1.00 96.75 110 VAL A CA 1
ATOM 863 C C . VAL A 1 110 ? -6.384 -8.899 7.939 1.00 96.75 110 VAL A C 1
ATOM 865 O O . VAL A 1 110 ? -6.740 -8.989 6.771 1.00 96.75 110 VAL A O 1
ATOM 868 N N . PHE A 1 111 ? -5.736 -7.826 8.405 1.00 95.81 111 PHE A N 1
ATOM 869 C CA . PHE A 1 111 ? -5.403 -6.682 7.559 1.00 95.81 111 PHE A CA 1
ATOM 870 C C . PHE A 1 111 ? -4.584 -7.113 6.345 1.00 95.81 111 PHE A C 1
ATOM 872 O O . PHE A 1 111 ? -4.890 -6.706 5.232 1.00 95.81 111 PHE A O 1
ATOM 879 N N . HIS A 1 112 ? -3.569 -7.956 6.546 1.00 92.88 112 HIS A N 1
ATOM 880 C CA . HIS A 1 112 ? -2.732 -8.454 5.459 1.00 92.88 112 HIS A CA 1
ATOM 881 C C . HIS A 1 112 ? -3.540 -9.245 4.424 1.00 92.88 112 HIS A C 1
ATOM 883 O O . HIS A 1 112 ? -3.382 -9.021 3.227 1.00 92.88 112 HIS A O 1
ATOM 889 N N . TYR A 1 113 ? -4.424 -10.135 4.883 1.00 93.56 113 TYR A N 1
ATOM 890 C CA . TYR A 1 113 ? -5.297 -10.916 4.009 1.00 93.56 113 TYR A CA 1
ATOM 891 C C . TYR A 1 113 ? -6.239 -10.024 3.185 1.00 93.56 113 TYR A C 1
ATOM 893 O O . TYR A 1 113 ? -6.283 -10.134 1.962 1.00 93.56 113 TYR A O 1
ATOM 901 N N . GLU 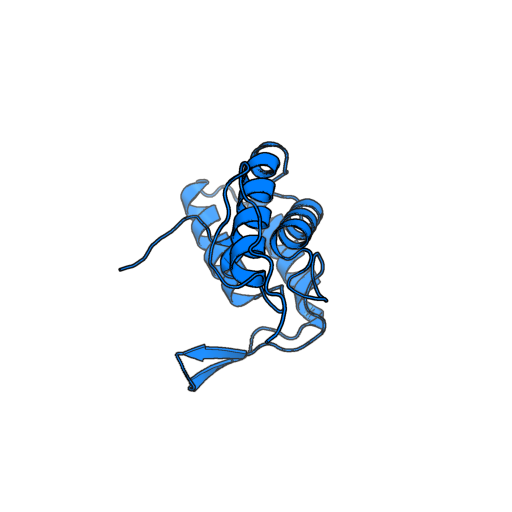A 1 114 ? -6.944 -9.101 3.842 1.00 95.25 114 GLU A N 1
ATOM 902 C CA . GLU A 1 114 ? -7.893 -8.194 3.186 1.00 95.25 114 GLU A CA 1
ATOM 903 C C . GLU A 1 114 ? -7.192 -7.226 2.225 1.00 95.25 114 GLU A C 1
ATOM 905 O O . GLU A 1 114 ? -7.656 -6.992 1.111 1.00 95.25 114 GLU A O 1
ATOM 910 N N . PHE A 1 115 ? -6.036 -6.689 2.618 1.00 95.06 115 PHE A N 1
ATOM 911 C CA . PHE A 1 115 ? -5.244 -5.799 1.774 1.00 95.06 115 PHE A CA 1
ATOM 912 C C . PHE A 1 115 ? -4.804 -6.492 0.481 1.00 95.06 115 PHE A C 1
ATOM 914 O O . PHE A 1 115 ? -4.903 -5.907 -0.600 1.00 95.06 115 PHE A O 1
ATOM 921 N N . GLU A 1 116 ? -4.356 -7.745 0.583 1.00 90.50 116 GLU A N 1
ATOM 922 C CA . GLU A 1 116 ? -3.958 -8.535 -0.578 1.00 90.50 116 GLU A CA 1
ATOM 923 C C . GLU A 1 116 ? -5.137 -8.823 -1.508 1.00 90.50 116 GLU A C 1
ATOM 925 O O . GLU A 1 116 ? -4.991 -8.747 -2.727 1.00 90.50 116 GLU A O 1
ATOM 930 N N . PHE A 1 117 ? -6.311 -9.097 -0.938 1.00 90.12 117 PHE A N 1
ATOM 931 C CA . PHE A 1 117 ? -7.533 -9.308 -1.703 1.00 90.12 117 PHE A CA 1
ATOM 932 C C . PHE A 1 117 ? -7.982 -8.041 -2.453 1.00 90.12 117 PHE A C 1
ATOM 934 O O . PHE A 1 117 ? -8.346 -8.112 -3.628 1.00 90.12 117 PHE A O 1
ATOM 941 N N . ILE A 1 118 ? -7.933 -6.872 -1.801 1.00 94.56 118 ILE A N 1
ATOM 942 C CA . ILE A 1 118 ? -8.281 -5.579 -2.419 1.00 94.56 118 ILE A CA 1
ATOM 943 C C . ILE A 1 118 ? -7.291 -5.224 -3.539 1.00 94.56 118 ILE A C 1
ATOM 945 O O . ILE A 1 118 ? -7.689 -4.683 -4.581 1.00 94.56 118 ILE A O 1
ATOM 949 N N . HIS A 1 119 ? -6.011 -5.543 -3.319 1.00 93.31 119 HIS A N 1
ATOM 950 C CA . HIS A 1 119 ? -4.899 -5.317 -4.238 1.00 93.31 119 HIS A CA 1
ATOM 951 C C . HIS A 1 119 ? -4.862 -3.858 -4.738 1.00 93.31 119 HIS A C 1
ATOM 953 O O . HIS A 1 119 ? -5.167 -3.580 -5.904 1.00 93.31 119 HIS A O 1
ATOM 959 N N . PRO A 1 120 ? -4.602 -2.882 -3.847 1.00 95.50 120 PRO A N 1
ATOM 960 C CA . PRO A 1 120 ? -4.942 -1.482 -4.099 1.00 95.50 120 PRO A CA 1
ATOM 961 C C . PRO A 1 120 ? -4.058 -0.771 -5.129 1.00 95.50 120 PRO A C 1
ATOM 963 O O . PRO A 1 120 ? -4.453 0.280 -5.639 1.00 95.50 120 PRO A O 1
ATOM 966 N N . PHE A 1 121 ? -2.883 -1.311 -5.449 1.00 95.25 121 PHE A N 1
ATOM 967 C CA . PHE A 1 121 ? -1.940 -0.719 -6.398 1.00 95.25 121 PHE A CA 1
ATOM 968 C C . PHE A 1 121 ? -1.855 -1.530 -7.694 1.00 95.25 121 PHE A C 1
ATOM 970 O O . PHE A 1 121 ? -2.209 -2.707 -7.724 1.00 95.25 121 PHE A O 1
ATOM 977 N N . ALA A 1 122 ? -1.400 -0.907 -8.783 1.00 89.94 122 ALA A N 1
ATOM 978 C CA . ALA A 1 122 ? -1.202 -1.605 -10.056 1.00 89.94 122 ALA A CA 1
ATOM 979 C C . ALA A 1 122 ? 0.039 -2.513 -10.026 1.00 89.94 122 ALA A C 1
ATOM 981 O O . ALA A 1 122 ? 0.032 -3.593 -10.606 1.00 89.94 122 ALA A O 1
ATOM 982 N N . GLU A 1 123 ? 1.075 -2.085 -9.305 1.00 85.75 123 GLU A N 1
ATOM 983 C CA . GLU A 1 123 ? 2.323 -2.809 -9.063 1.00 85.75 123 GLU A CA 1
ATOM 984 C C . GLU A 1 123 ? 2.805 -2.515 -7.634 1.00 85.75 123 GLU A C 1
ATOM 986 O O . GLU A 1 123 ? 2.278 -1.626 -6.970 1.00 85.75 123 GLU A O 1
ATOM 991 N N . GLY A 1 124 ? 3.789 -3.263 -7.131 1.00 77.69 124 GLY A N 1
ATOM 992 C CA . GLY A 1 124 ? 4.391 -2.983 -5.821 1.00 77.69 124 GLY A CA 1
ATOM 993 C C . GLY A 1 124 ? 3.576 -3.430 -4.601 1.00 77.69 124 GLY A C 1
ATOM 994 O O . GLY A 1 124 ? 4.042 -3.250 -3.476 1.00 77.69 124 GLY A O 1
ATOM 995 N N . ASN A 1 125 ? 2.415 -4.078 -4.786 1.00 74.88 125 ASN A N 1
ATOM 996 C CA . ASN A 1 125 ? 1.649 -4.674 -3.678 1.00 74.88 125 ASN A CA 1
ATOM 997 C C . ASN A 1 125 ? 2.484 -5.715 -2.909 1.00 74.88 125 ASN A C 1
ATOM 999 O O . ASN A 1 125 ? 2.396 -5.794 -1.687 1.00 74.88 125 ASN A O 1
ATOM 1003 N N . VAL A 1 126 ? 3.331 -6.477 -3.621 1.00 63.47 126 VAL A N 1
ATOM 1004 C CA . VAL A 1 126 ? 4.220 -7.505 -3.049 1.00 63.47 126 VAL A CA 1
ATOM 1005 C C . VAL A 1 126 ? 5.485 -6.901 -2.424 1.00 63.47 126 VAL A C 1
ATOM 1007 O O . VAL A 1 126 ? 5.919 -7.370 -1.380 1.00 63.47 126 VAL A O 1
ATOM 1010 N N . THR A 1 127 ? 6.071 -5.840 -2.985 1.00 56.78 127 THR A N 1
ATOM 1011 C CA . THR A 1 127 ? 7.285 -5.209 -2.420 1.00 56.78 127 THR A CA 1
ATOM 1012 C C . THR A 1 127 ? 6.987 -4.456 -1.112 1.00 56.78 127 THR A C 1
ATOM 1014 O O . THR A 1 127 ? 7.844 -4.358 -0.236 1.00 56.78 127 THR A O 1
ATOM 1017 N N . LEU A 1 128 ? 5.735 -4.034 -0.889 1.00 52.53 128 LEU A N 1
ATOM 1018 C CA . LEU A 1 128 ? 5.246 -3.608 0.433 1.00 52.53 128 LEU A CA 1
ATOM 1019 C C . LEU A 1 128 ? 5.174 -4.761 1.466 1.00 52.53 128 LEU A C 1
ATOM 1021 O O . LEU A 1 128 ? 4.891 -4.514 2.637 1.00 52.53 128 LEU A O 1
ATOM 1025 N N . ARG A 1 129 ? 5.458 -6.015 1.074 1.00 49.16 129 ARG A N 1
ATOM 1026 C CA . ARG A 1 129 ? 5.434 -7.215 1.930 1.00 49.16 129 ARG A CA 1
ATOM 1027 C C . ARG A 1 129 ? 6.790 -7.635 2.499 1.00 49.16 129 ARG A C 1
ATOM 1029 O O . ARG A 1 129 ? 6.917 -8.795 2.890 1.00 49.16 129 ARG A O 1
ATOM 1036 N N . HIS A 1 130 ? 7.812 -6.781 2.607 1.00 35.41 130 HIS A N 1
ATOM 1037 C CA . HIS A 1 130 ? 9.093 -7.204 3.209 1.00 35.41 130 HIS A CA 1
ATOM 1038 C C . HIS A 1 130 ? 9.040 -7.506 4.737 1.00 35.41 130 HIS A C 1
ATOM 1040 O O . HIS A 1 130 ? 9.991 -7.284 5.480 1.00 35.41 130 HIS A O 1
ATOM 1046 N N . GLN A 1 131 ? 7.971 -8.130 5.229 1.00 32.03 131 GLN A N 1
ATOM 1047 C CA . GLN A 1 131 ? 8.041 -9.111 6.305 1.00 32.03 131 GLN A CA 1
ATOM 1048 C C . GLN A 1 131 ? 7.227 -10.360 5.936 1.00 32.03 131 GLN A C 1
ATOM 1050 O O . GLN A 1 131 ? 6.080 -10.478 6.345 1.00 32.03 131 GLN A O 1
ATOM 1055 N N . GLN A 1 132 ? 7.823 -11.280 5.166 1.00 26.95 132 GLN A N 1
ATOM 1056 C CA . GLN A 1 132 ? 7.824 -12.743 5.379 1.00 26.95 132 GLN A CA 1
ATOM 1057 C C . GLN A 1 132 ? 8.399 -13.466 4.146 1.00 26.95 132 GLN A C 1
ATOM 1059 O O . GLN A 1 132 ? 7.965 -13.253 3.019 1.00 26.95 132 GLN A O 1
ATOM 1064 N N . LYS A 1 133 ? 9.399 -14.330 4.370 1.00 26.25 133 LYS A N 1
ATOM 1065 C CA . LYS A 1 133 ? 9.859 -15.332 3.395 1.00 26.25 133 LYS A CA 1
ATOM 1066 C C . LYS A 1 133 ? 8.968 -16.571 3.493 1.00 26.25 133 LYS A C 1
ATOM 1068 O O . LYS A 1 133 ? 8.646 -16.979 4.607 1.00 26.25 133 LYS A O 1
ATOM 1073 N N . ALA A 1 134 ? 8.709 -17.232 2.368 1.00 23.91 134 ALA A N 1
ATOM 1074 C CA . ALA A 1 134 ? 8.308 -18.635 2.348 1.00 23.91 134 ALA A CA 1
ATOM 1075 C C . ALA A 1 134 ? 9.113 -19.397 1.279 1.00 23.91 134 ALA A C 1
ATOM 1077 O O . ALA A 1 134 ? 9.186 -18.932 0.147 1.00 23.91 134 ALA A O 1
ATOM 1078 N N . ALA A 1 135 ? 9.728 -20.495 1.746 1.00 32.62 135 ALA A N 1
ATOM 1079 C CA . ALA A 1 135 ? 10.453 -21.599 1.089 1.00 32.62 135 ALA A CA 1
ATOM 1080 C C . ALA A 1 135 ? 11.150 -21.349 -0.260 1.00 32.62 135 ALA A C 1
ATOM 1082 O O . ALA A 1 135 ? 10.465 -21.323 -1.302 1.00 32.62 135 ALA A O 1
#

Sequence (135 aa):
MSDYKPPILDGKRVLGNPNEIREVQNAYEAYELMMQLNPASVDDLLKAHKLMMSGLVPENGKFRSGGVGIFDGEVLIHMAPPAEFVPEHIHNLFAWYQQSELHPLIKSAVFHYEFEFIHPFAEGNVTLRHQQKAA

Foldseek 3Di:
DDPDDADADPNDGDDDDPLVVQLVVLLVVLVVCVVVADPLDPQSVLVSQQSNCPPPDPQGSFFDPAKDFDDDVPDGPDIAPGLVCLVVQSNVLSVCLVPDPDDNVVSVVVSLVSCVSNVGHPDCSVVVPVPDDDD

Radius of gyration: 17.09 Å; chains: 1; bounding box: 45×30×48 Å

Secondary structure (DSSP, 8-state):
-------EETTEE--S-HHHHHHHHHHHHHHHHHTTS-TT-HHHHHHHHHHHTTTT-TTTTS--SS--EEEETTEEEEEPPPGGGHHHHHHHHHHHHHH--S-HHHHHHHHHHHHHHH--SSS-TTGGG-S----

pLDDT: mean 84.43, std 17.78, range [23.91, 98.44]